Protein AF-A0ABD0PM56-F1 (afdb_monomer_lite)

Structure (mmCIF, N/CA/C/O backbone):
data_AF-A0ABD0PM56-F1
#
_entry.id   AF-A0ABD0PM56-F1
#
loop_
_atom_site.group_PDB
_atom_site.id
_atom_site.type_symbol
_atom_site.label_atom_id
_atom_site.label_alt_id
_atom_site.label_comp_id
_atom_site.label_asym_id
_atom_site.label_entity_id
_atom_site.label_seq_id
_atom_site.pdbx_PDB_ins_code
_atom_site.Cartn_x
_atom_site.Cartn_y
_atom_site.Cartn_z
_atom_site.occupancy
_atom_site.B_iso_or_equiv
_atom_site.auth_seq_id
_atom_site.auth_comp_id
_atom_site.auth_asym_id
_atom_site.auth_atom_id
_atom_site.pdbx_PDB_model_num
ATOM 1 N N . PHE A 1 1 ? 7.557 4.541 10.498 1.00 68.44 1 PHE A N 1
ATOM 2 C CA . PHE A 1 1 ? 7.189 4.125 9.132 1.00 68.44 1 PHE A CA 1
ATOM 3 C C . PHE A 1 1 ? 7.818 2.770 8.874 1.00 68.44 1 PHE A C 1
ATOM 5 O O . PHE A 1 1 ? 8.958 2.580 9.280 1.00 68.44 1 PHE A O 1
ATOM 12 N N . MET A 1 2 ? 7.067 1.826 8.311 1.00 84.44 2 MET A N 1
ATOM 13 C CA . MET A 1 2 ? 7.569 0.505 7.925 1.00 84.44 2 MET A CA 1
ATOM 14 C C . MET A 1 2 ? 7.619 0.472 6.400 1.00 84.44 2 MET A C 1
ATOM 16 O O . MET A 1 2 ? 6.603 0.760 5.772 1.00 84.44 2 MET A O 1
ATOM 20 N N . TYR A 1 3 ? 8.782 0.163 5.833 1.00 86.38 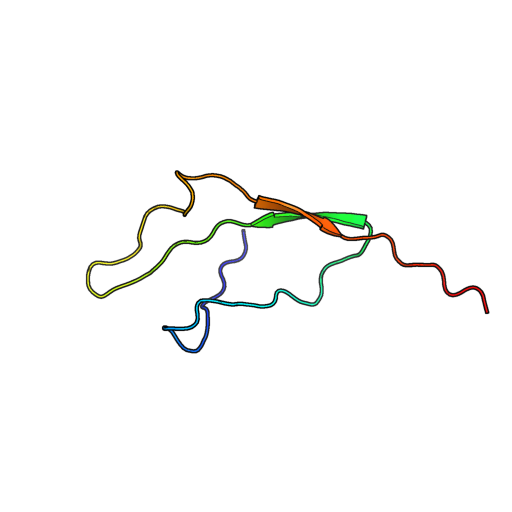3 TYR A N 1
ATOM 21 C CA . TYR A 1 3 ? 8.945 -0.070 4.399 1.00 86.38 3 TYR A CA 1
ATOM 22 C C . TYR A 1 3 ? 8.929 -1.570 4.147 1.00 86.38 3 TYR A C 1
ATOM 24 O O . TYR A 1 3 ? 9.468 -2.339 4.944 1.00 86.38 3 TYR A O 1
ATOM 32 N N . VAL A 1 4 ? 8.274 -1.976 3.068 1.00 91.62 4 VAL A N 1
ATOM 33 C CA . VAL A 1 4 ? 8.184 -3.374 2.666 1.00 91.62 4 VAL A CA 1
ATOM 34 C C . VAL A 1 4 ? 8.401 -3.444 1.168 1.00 91.62 4 VAL A C 1
ATOM 36 O O . VAL A 1 4 ? 7.662 -2.810 0.416 1.00 91.62 4 VAL A O 1
ATOM 39 N N . ASP A 1 5 ? 9.386 -4.235 0.753 1.00 93.19 5 ASP A N 1
ATOM 40 C CA . ASP A 1 5 ? 9.581 -4.553 -0.654 1.00 93.19 5 ASP A CA 1
ATOM 41 C C . ASP A 1 5 ? 8.472 -5.493 -1.131 1.00 93.19 5 ASP A C 1
ATOM 43 O O . ASP A 1 5 ? 8.150 -6.499 -0.491 1.00 93.19 5 ASP A O 1
ATOM 47 N N . VAL A 1 6 ? 7.886 -5.171 -2.281 1.0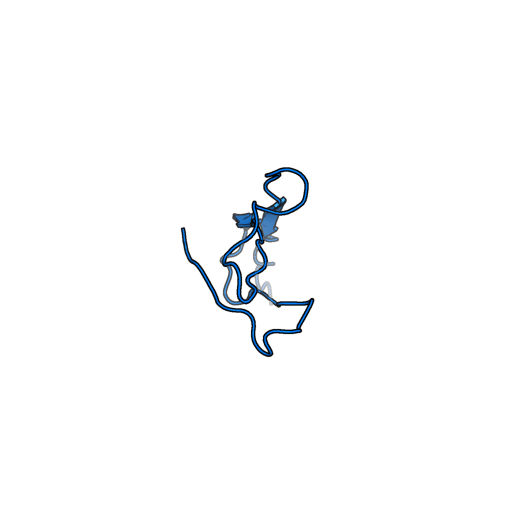0 93.81 6 VAL A N 1
ATOM 48 C CA . VAL A 1 6 ? 6.865 -6.006 -2.913 1.00 93.81 6 VAL A CA 1
ATOM 49 C C . VAL A 1 6 ? 7.552 -7.056 -3.786 1.00 93.81 6 VAL A C 1
ATOM 51 O O . VAL A 1 6 ? 8.368 -6.729 -4.647 1.00 93.81 6 VAL A O 1
ATOM 54 N N . PHE A 1 7 ? 7.198 -8.328 -3.584 1.00 92.62 7 PHE A N 1
ATOM 55 C CA . PHE A 1 7 ? 7.690 -9.442 -4.392 1.00 92.62 7 PHE A CA 1
ATOM 56 C C . PHE A 1 7 ? 6.532 -10.194 -5.075 1.00 92.62 7 PHE A C 1
ATOM 58 O O . PHE A 1 7 ? 5.537 -10.495 -4.410 1.00 92.62 7 PHE A O 1
ATOM 65 N N . PRO A 1 8 ? 6.658 -10.561 -6.367 1.00 95.00 8 PRO A N 1
ATOM 66 C CA . PRO A 1 8 ? 7.776 -10.251 -7.267 1.00 95.00 8 PRO A CA 1
ATOM 67 C C . PRO A 1 8 ? 7.889 -8.743 -7.573 1.00 95.00 8 PRO A C 1
ATOM 69 O O . PRO A 1 8 ? 6.888 -8.043 -7.452 1.00 95.00 8 PRO A O 1
ATOM 72 N N . PRO A 1 9 ? 9.059 -8.230 -8.011 1.00 90.69 9 PRO A N 1
ATOM 73 C CA . PRO A 1 9 ? 9.277 -6.787 -8.216 1.00 90.69 9 PRO A CA 1
ATOM 74 C C . PRO A 1 9 ? 8.339 -6.123 -9.235 1.00 90.69 9 PRO A C 1
ATOM 76 O O . PRO A 1 9 ? 8.237 -4.904 -9.290 1.00 90.69 9 PRO A O 1
ATOM 79 N N . THR A 1 10 ? 7.662 -6.919 -10.065 1.00 93.19 10 THR A N 1
ATOM 80 C CA . THR A 1 10 ? 6.676 -6.453 -11.050 1.00 93.19 10 THR A CA 1
ATOM 81 C C . THR A 1 10 ? 5.233 -6.548 -10.551 1.00 93.19 10 THR A C 1
ATOM 83 O O . THR A 1 10 ? 4.310 -6.274 -11.317 1.00 93.19 10 THR A O 1
ATOM 86 N N . ALA A 1 11 ? 5.001 -7.000 -9.316 1.00 96.12 11 ALA A N 1
ATOM 87 C CA . ALA A 1 11 ? 3.657 -7.104 -8.773 1.00 96.12 11 ALA A CA 1
ATOM 88 C C . ALA A 1 11 ? 3.059 -5.712 -8.550 1.00 96.12 11 ALA A C 1
ATOM 90 O O . ALA A 1 11 ? 3.674 -4.819 -7.976 1.00 96.12 11 ALA A O 1
ATOM 91 N N . THR A 1 12 ? 1.816 -5.558 -8.989 1.00 94.44 12 THR A N 1
ATOM 92 C CA . THR A 1 12 ? 1.020 -4.336 -8.821 1.00 94.44 12 THR A CA 1
ATOM 93 C C . THR A 1 12 ? 0.003 -4.458 -7.686 1.00 94.44 12 THR A C 1
ATOM 95 O O . THR A 1 12 ? -0.792 -3.549 -7.460 1.00 94.44 12 THR A O 1
ATOM 98 N N . VAL A 1 13 ? 0.018 -5.587 -6.968 1.00 94.25 13 VAL A N 1
ATOM 99 C CA . VAL A 1 13 ? -0.877 -5.890 -5.849 1.00 94.25 13 VAL A CA 1
ATOM 100 C C . VAL A 1 13 ? -0.049 -6.432 -4.690 1.00 94.25 13 VAL A C 1
ATOM 102 O O . VAL A 1 13 ? 0.740 -7.358 -4.865 1.00 94.25 13 VAL A O 1
ATOM 105 N N . TYR A 1 14 ? -0.274 -5.884 -3.498 1.00 94.19 14 TYR A N 1
ATOM 106 C CA . TYR A 1 14 ? 0.314 -6.357 -2.249 1.00 94.19 14 TYR A CA 1
ATOM 107 C C . TYR A 1 14 ? -0.763 -6.405 -1.162 1.00 94.19 14 TYR A C 1
ATOM 109 O O . TYR A 1 14 ? -1.520 -5.450 -0.991 1.00 94.19 14 TYR A O 1
ATOM 117 N N . THR A 1 15 ? -0.847 -7.519 -0.431 1.00 94.88 15 THR A N 1
ATOM 118 C CA . THR A 1 15 ? -1.815 -7.679 0.666 1.00 94.88 15 THR A CA 1
ATOM 119 C C . THR A 1 15 ? -1.127 -7.418 1.999 1.00 94.88 15 THR A C 1
ATOM 121 O O . THR A 1 15 ? -0.238 -8.166 2.398 1.00 94.88 15 THR A O 1
ATOM 124 N N . VAL A 1 16 ? -1.565 -6.382 2.715 1.00 94.12 16 VAL A N 1
ATOM 125 C CA . VAL A 1 16 ? -1.094 -6.101 4.078 1.00 94.12 16 VAL A CA 1
ATOM 126 C C . VAL A 1 16 ? -1.920 -6.917 5.074 1.00 94.12 16 VAL A C 1
ATOM 128 O O . VAL 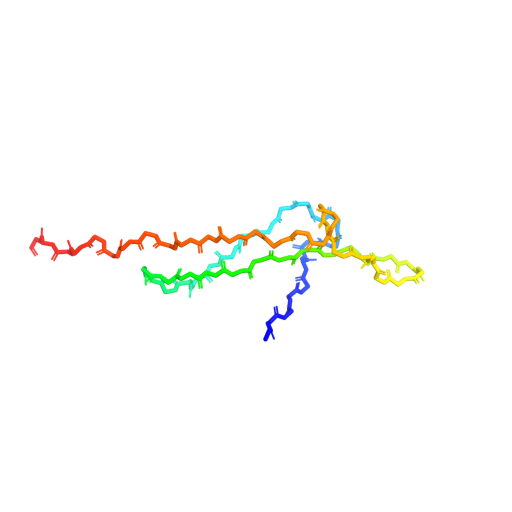A 1 16 ? -3.138 -6.769 5.151 1.00 94.12 16 VAL A O 1
ATOM 131 N N . THR A 1 17 ? -1.260 -7.771 5.853 1.00 93.69 17 THR A N 1
ATOM 132 C CA . THR A 1 17 ? -1.891 -8.644 6.857 1.00 93.69 17 THR A CA 1
ATOM 133 C C . THR A 1 17 ? -1.421 -8.313 8.274 1.00 93.69 17 THR A C 1
ATOM 135 O O . THR A 1 17 ? -0.462 -7.571 8.458 1.00 93.69 17 THR A O 1
ATOM 138 N N . GLY A 1 18 ? -2.070 -8.892 9.290 1.00 93.19 18 GLY A N 1
ATOM 139 C CA . GLY A 1 18 ? -1.647 -8.737 10.691 1.00 93.19 18 GLY A CA 1
ATOM 140 C C . GLY A 1 18 ? -1.945 -7.359 11.292 1.00 93.19 18 GLY A C 1
ATOM 141 O O . GLY A 1 18 ? -1.330 -6.972 12.280 1.00 93.19 18 GLY A O 1
ATOM 142 N N . LEU A 1 19 ? -2.872 -6.610 10.692 1.00 94.81 19 LEU A N 1
ATOM 143 C CA . LEU A 1 19 ? -3.305 -5.314 11.202 1.00 94.81 19 LEU A CA 1
ATOM 144 C C . LEU A 1 19 ? -4.208 -5.486 12.427 1.00 94.81 19 LEU A C 1
ATOM 146 O O . LEU A 1 19 ? -5.059 -6.378 12.473 1.00 94.81 19 LEU A O 1
ATOM 150 N N . ASN A 1 20 ? -4.053 -4.594 13.401 1.00 95.25 20 ASN A N 1
ATOM 151 C CA . ASN A 1 20 ? -4.912 -4.571 14.575 1.00 95.25 20 ASN A CA 1
ATOM 152 C C . ASN A 1 20 ? -6.314 -4.081 14.186 1.00 95.25 20 ASN A C 1
ATOM 154 O O . ASN A 1 20 ? -6.426 -3.170 13.362 1.00 95.25 20 ASN A O 1
ATOM 158 N N . PRO A 1 21 ? -7.385 -4.643 14.769 1.00 95.56 21 PRO A N 1
ATOM 159 C CA . PRO A 1 21 ? -8.744 -4.143 14.580 1.00 95.56 21 PRO A CA 1
ATOM 160 C C . PRO A 1 21 ? -8.912 -2.733 15.160 1.00 95.56 21 PRO A C 1
ATOM 162 O O . PRO A 1 21 ? -8.159 -2.323 16.047 1.00 95.56 21 PRO A O 1
ATOM 165 N N . SER A 1 22 ? -9.906 -1.993 14.661 1.00 95.25 22 SER A N 1
ATOM 166 C CA . SER A 1 22 ? -10.212 -0.611 15.075 1.00 95.25 22 SER A CA 1
ATOM 167 C C . SER A 1 22 ? -9.000 0.333 15.064 1.00 95.25 22 SER A C 1
ATOM 169 O O . SER A 1 22 ? -8.907 1.241 15.888 1.00 95.25 22 SER A O 1
ATOM 171 N N . THR A 1 23 ? -8.044 0.109 14.162 1.00 95.69 23 THR A N 1
ATOM 172 C CA . THR A 1 23 ? -6.794 0.873 14.089 1.00 95.69 23 THR A CA 1
ATOM 173 C C . THR A 1 23 ? -6.688 1.558 12.733 1.00 95.69 23 THR A C 1
ATOM 175 O O . THR A 1 23 ? -6.926 0.947 11.690 1.00 95.69 23 THR A O 1
ATOM 178 N N . THR A 1 24 ? -6.338 2.843 12.746 1.00 96.88 24 THR A N 1
ATOM 179 C CA . THR A 1 24 ? -6.103 3.623 11.528 1.00 96.88 24 THR A CA 1
ATOM 180 C C . THR A 1 24 ? -4.666 3.450 11.056 1.00 96.88 24 THR A C 1
ATOM 182 O O . THR A 1 24 ? -3.722 3.657 11.818 1.00 96.88 24 THR A O 1
ATOM 185 N N . TYR A 1 25 ? -4.514 3.123 9.777 1.00 96.25 25 TYR A N 1
ATOM 186 C CA . TYR A 1 25 ? -3.244 3.005 9.081 1.00 96.25 25 TYR A CA 1
ATOM 187 C C . TYR A 1 25 ? -3.195 3.967 7.899 1.00 96.25 25 TYR A C 1
ATOM 189 O O . TYR A 1 25 ? -4.208 4.255 7.264 1.00 96.25 25 TYR A O 1
ATOM 197 N N . ASN A 1 26 ? -1.989 4.442 7.609 1.00 96.38 26 ASN A N 1
ATOM 198 C CA . ASN A 1 26 ? -1.683 5.306 6.481 1.00 96.38 26 ASN A CA 1
ATOM 199 C C . ASN A 1 26 ? -0.744 4.554 5.542 1.00 96.38 26 ASN A C 1
ATOM 201 O O . ASN A 1 26 ? 0.300 4.070 5.984 1.00 96.38 26 ASN A O 1
ATOM 205 N N . PHE A 1 27 ? -1.111 4.476 4.269 1.00 95.44 27 PHE A N 1
ATOM 206 C CA . PHE A 1 27 ? -0.347 3.801 3.230 1.00 95.44 27 PHE A CA 1
ATOM 207 C C . PHE A 1 27 ? 0.064 4.788 2.143 1.00 95.44 27 PHE A C 1
ATOM 209 O O . PHE A 1 27 ? -0.698 5.673 1.752 1.00 95.44 27 PHE A O 1
ATOM 216 N N . SER A 1 28 ? 1.274 4.601 1.640 1.00 95.62 28 SER A N 1
ATOM 217 C CA . SER A 1 28 ? 1.839 5.314 0.502 1.00 95.62 28 SER A CA 1
ATOM 218 C C . SER A 1 28 ? 2.740 4.340 -0.250 1.00 95.62 28 SER A C 1
ATOM 220 O O . SER A 1 28 ? 3.383 3.495 0.371 1.00 95.62 28 SER A O 1
ATOM 222 N N . VAL A 1 29 ? 2.764 4.438 -1.577 1.00 95.00 29 VAL A N 1
ATOM 223 C CA . VAL A 1 29 ? 3.498 3.517 -2.455 1.00 95.00 29 VAL A CA 1
ATOM 224 C C . VAL A 1 29 ? 4.382 4.333 -3.388 1.00 95.00 29 VAL A C 1
ATOM 226 O O . VAL A 1 29 ? 3.930 5.338 -3.929 1.00 95.00 29 VAL A O 1
ATOM 229 N N . ASN A 1 30 ? 5.627 3.922 -3.575 1.00 95.38 30 ASN A N 1
ATOM 230 C CA . ASN A 1 30 ? 6.531 4.388 -4.622 1.00 95.38 30 ASN A CA 1
ATOM 231 C C . ASN A 1 30 ? 7.009 3.178 -5.441 1.00 95.38 30 ASN A C 1
ATOM 233 O O . ASN A 1 30 ? 6.867 2.031 -5.019 1.00 95.38 30 ASN A O 1
ATOM 237 N N . ALA A 1 31 ? 7.534 3.429 -6.635 1.00 95.06 31 ALA A N 1
ATOM 238 C CA . ALA A 1 31 ? 8.125 2.404 -7.488 1.00 95.06 31 ALA A CA 1
ATOM 239 C C . ALA A 1 31 ? 9.642 2.592 -7.554 1.00 95.06 31 ALA A C 1
ATOM 241 O O . ALA A 1 31 ? 10.128 3.715 -7.442 1.00 95.06 31 ALA A O 1
ATOM 242 N N . ILE A 1 32 ? 10.383 1.507 -7.777 1.00 93.88 32 ILE A N 1
ATOM 243 C CA . ILE A 1 32 ? 11.843 1.535 -7.915 1.00 93.88 32 ILE A CA 1
ATOM 244 C C . ILE A 1 32 ? 12.223 0.971 -9.285 1.00 93.88 32 ILE A C 1
ATOM 246 O O . ILE A 1 32 ? 11.710 -0.069 -9.699 1.00 93.88 32 ILE A O 1
ATOM 250 N N . ASN A 1 33 ? 13.124 1.647 -9.995 1.00 93.88 33 ASN A N 1
ATOM 251 C CA . ASN A 1 33 ? 13.763 1.135 -11.208 1.00 93.88 33 ASN A CA 1
ATOM 252 C C . ASN A 1 33 ? 15.288 1.357 -11.158 1.00 93.88 33 ASN A C 1
ATOM 254 O O . ASN A 1 33 ? 15.840 1.737 -10.128 1.00 93.88 33 ASN A O 1
ATOM 258 N N . THR A 1 34 ? 15.992 1.125 -12.270 1.00 96.00 34 THR A N 1
ATOM 259 C CA . THR A 1 34 ? 17.457 1.293 -12.344 1.00 96.00 34 THR A CA 1
ATOM 260 C C . THR A 1 34 ? 17.944 2.728 -12.111 1.00 96.00 34 THR A C 1
ATOM 262 O O . THR A 1 34 ? 19.128 2.919 -11.847 1.00 96.00 34 THR A O 1
ATOM 265 N N . MET A 1 35 ? 17.064 3.729 -12.196 1.00 96.94 35 MET A N 1
ATOM 266 C CA . MET A 1 35 ? 17.355 5.132 -11.881 1.00 96.94 35 MET A CA 1
ATOM 267 C C . MET A 1 35 ? 17.045 5.497 -10.419 1.00 96.94 35 MET A C 1
ATOM 269 O O . MET A 1 35 ? 17.393 6.597 -9.997 1.00 96.94 35 MET A O 1
ATOM 273 N N . GLY A 1 36 ? 16.425 4.597 -9.647 1.00 94.69 36 GLY A N 1
ATOM 274 C CA . GLY A 1 36 ? 16.083 4.794 -8.238 1.00 94.69 36 GLY A CA 1
ATOM 275 C C . GLY A 1 36 ? 14.579 4.796 -7.962 1.00 94.69 36 GLY A C 1
ATOM 276 O O . GLY A 1 36 ? 13.786 4.245 -8.727 1.00 94.69 36 GLY A O 1
ATOM 277 N N . GLU A 1 37 ? 14.203 5.388 -6.828 1.00 94.62 37 GLU A N 1
ATOM 278 C CA . GLU A 1 37 ? 12.818 5.472 -6.358 1.00 94.62 37 GLU A CA 1
ATOM 279 C C . GLU A 1 37 ? 12.050 6.630 -7.016 1.00 94.62 37 GLU A C 1
ATOM 281 O O . GLU A 1 37 ? 12.586 7.719 -7.232 1.00 94.62 37 GLU A O 1
ATOM 286 N N . SER A 1 38 ? 10.762 6.428 -7.284 1.00 95.69 38 SER A N 1
ATOM 287 C CA . SER A 1 38 ? 9.841 7.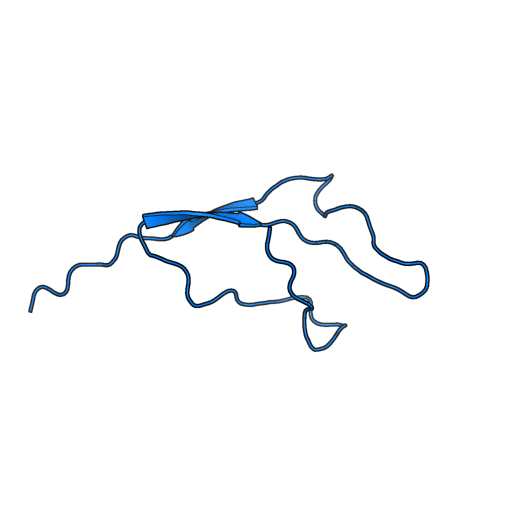498 -7.660 1.00 95.69 38 SER A CA 1
ATOM 288 C C . SER A 1 38 ? 9.395 8.316 -6.444 1.00 95.69 38 SER A C 1
ATOM 290 O O . SER A 1 38 ? 9.517 7.893 -5.294 1.00 95.69 38 SER A O 1
ATOM 292 N N . SER A 1 39 ? 8.750 9.458 -6.695 1.00 96.00 39 SER A N 1
ATOM 293 C CA . SER A 1 39 ? 7.867 10.066 -5.692 1.00 96.00 39 SER A CA 1
ATOM 294 C C . SER A 1 39 ? 6.720 9.116 -5.325 1.00 96.00 39 SER A C 1
ATOM 296 O O . SER A 1 39 ? 6.397 8.192 -6.081 1.00 96.00 39 SER A O 1
ATOM 298 N N . TYR A 1 40 ? 6.089 9.354 -4.173 1.00 95.75 40 TYR A N 1
ATOM 299 C CA . TYR A 1 40 ? 4.901 8.605 -3.777 1.00 95.75 40 TYR A CA 1
ATOM 300 C C . TYR A 1 40 ? 3.755 8.809 -4.774 1.00 95.75 40 TYR A C 1
ATOM 302 O O . TYR A 1 40 ? 3.561 9.905 -5.308 1.00 95.75 40 TYR A O 1
ATOM 310 N N . ALA A 1 41 ? 2.996 7.739 -4.996 1.00 94.62 41 ALA A N 1
ATOM 311 C CA . ALA A 1 41 ? 1.857 7.687 -5.895 1.00 94.62 41 ALA A CA 1
ATOM 312 C C . ALA A 1 41 ? 0.796 8.754 -5.571 1.00 94.62 41 ALA A C 1
ATOM 314 O O . ALA A 1 41 ? 0.777 9.359 -4.496 1.00 94.62 41 ALA A O 1
ATOM 315 N N . ASP A 1 42 ? -0.096 8.983 -6.537 1.00 93.56 42 ASP A N 1
ATOM 316 C CA . ASP A 1 42 ? -1.244 9.883 -6.406 1.00 93.56 42 ASP A CA 1
ATOM 317 C C . ASP A 1 42 ? -0.884 11.322 -5.987 1.00 93.56 42 ASP A C 1
ATOM 319 O O . ASP A 1 42 ? -1.636 11.969 -5.260 1.00 93.56 42 ASP A O 1
ATOM 323 N N . ASN A 1 43 ? 0.256 11.843 -6.463 1.00 94.12 43 ASN A N 1
ATOM 324 C CA . ASN A 1 43 ? 0.812 13.151 -6.084 1.00 94.12 43 ASN A CA 1
ATOM 325 C C . ASN A 1 43 ? 1.034 13.274 -4.568 1.00 94.12 43 ASN A C 1
ATOM 327 O O . ASN A 1 43 ? 0.566 14.225 -3.938 1.00 94.12 43 ASN A O 1
ATOM 331 N N . ASN A 1 44 ? 1.728 12.293 -3.983 1.00 93.19 44 ASN A N 1
ATOM 332 C CA . ASN A 1 44 ? 2.029 12.227 -2.551 1.00 93.19 44 ASN A CA 1
ATOM 333 C C . ASN A 1 44 ? 0.787 12.145 -1.647 1.00 93.19 44 ASN A C 1
ATOM 335 O O . ASN A 1 44 ? 0.849 12.515 -0.471 1.00 93.19 44 ASN A O 1
ATOM 339 N N . LYS A 1 45 ? -0.344 11.649 -2.163 1.00 91.81 45 LYS A N 1
ATOM 340 C CA . LYS A 1 45 ? -1.505 11.362 -1.317 1.00 91.81 45 LYS A CA 1
ATOM 341 C C . LYS A 1 45 ? -1.225 10.170 -0.406 1.00 91.81 45 LYS A C 1
ATOM 343 O O . LYS A 1 45 ? -0.523 9.228 -0.761 1.00 91.81 45 LYS A O 1
ATOM 348 N N . ILE A 1 46 ? -1.823 10.226 0.780 1.00 94.81 46 ILE A N 1
ATOM 349 C CA . ILE A 1 46 ? -1.804 9.145 1.762 1.00 94.81 46 ILE A CA 1
ATOM 350 C C . ILE A 1 46 ? -3.160 8.451 1.708 1.00 94.81 46 ILE A C 1
ATOM 352 O O . ILE A 1 46 ? -4.199 9.093 1.870 1.00 94.81 46 ILE A O 1
ATOM 356 N N . LEU A 1 47 ? -3.149 7.137 1.507 1.00 94.38 47 LEU A N 1
ATOM 357 C CA . LEU A 1 47 ? -4.337 6.309 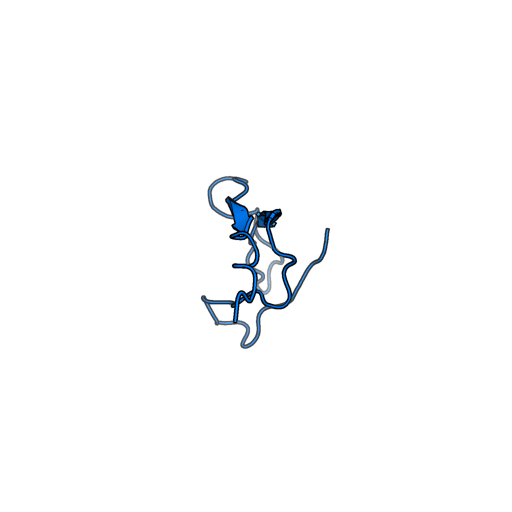1.643 1.00 94.38 47 LEU A CA 1
ATOM 358 C C . LEU A 1 47 ? -4.536 5.970 3.122 1.00 94.38 47 LEU A C 1
ATOM 360 O O . LEU A 1 47 ? -3.791 5.176 3.695 1.00 94.38 47 LEU A O 1
ATOM 364 N N . THR A 1 48 ? -5.550 6.569 3.739 1.00 96.38 48 THR A N 1
ATOM 365 C CA . THR A 1 48 ? -5.923 6.292 5.129 1.00 96.38 48 THR A CA 1
ATOM 366 C C . THR A 1 48 ? -7.009 5.223 5.185 1.00 96.38 48 THR A C 1
ATOM 368 O O . THR A 1 48 ? -8.067 5.372 4.576 1.00 96.38 48 THR A O 1
ATOM 371 N N . VAL A 1 49 ? -6.763 4.153 5.941 1.00 95.50 49 VAL A N 1
ATOM 372 C CA . VAL A 1 49 ? -7.701 3.040 6.137 1.00 95.50 49 VAL A CA 1
ATOM 373 C C . VAL A 1 49 ? -7.844 2.757 7.626 1.00 95.50 49 VAL A C 1
ATOM 375 O O . VAL A 1 49 ? -6.850 2.534 8.315 1.00 95.50 49 VAL A O 1
ATOM 378 N N . THR A 1 50 ? -9.078 2.711 8.122 1.00 96.19 50 THR A N 1
ATOM 379 C CA . THR A 1 50 ? -9.380 2.208 9.468 1.00 96.19 50 THR A CA 1
ATOM 380 C C . THR A 1 50 ? -9.877 0.777 9.351 1.00 96.19 50 THR A C 1
ATOM 382 O O . THR A 1 50 ? -10.864 0.509 8.665 1.00 96.19 50 THR A O 1
ATOM 385 N N . THR A 1 51 ? -9.181 -0.156 9.996 1.00 95.44 51 THR A N 1
ATOM 386 C CA . THR A 1 51 ? -9.617 -1.552 10.044 1.00 95.44 51 THR A CA 1
ATOM 387 C C . THR A 1 51 ? -10.942 -1.671 10.790 1.00 95.44 51 THR A C 1
ATOM 389 O O . THR A 1 51 ? -11.202 -0.954 11.760 1.00 95.44 51 THR A O 1
ATOM 392 N N . GLY A 1 52 ? -11.787 -2.606 10.348 1.00 91.44 52 GLY A N 1
ATOM 393 C CA . GLY A 1 52 ? -13.019 -2.928 11.060 1.00 91.44 52 GLY A CA 1
ATOM 394 C C . GLY A 1 52 ? -12.738 -3.362 12.501 1.00 91.44 52 GLY A C 1
ATOM 395 O O . GLY A 1 52 ? -11.665 -3.887 12.819 1.00 91.44 52 GLY A O 1
ATOM 396 N N . GLY A 1 53 ? -13.711 -3.143 13.384 1.00 84.62 53 GLY A N 1
ATOM 397 C CA . GLY A 1 53 ? -13.649 -3.696 14.731 1.00 84.62 53 GLY A CA 1
ATOM 398 C C . GLY A 1 53 ? -13.631 -5.222 14.691 1.00 84.62 53 GLY A C 1
ATOM 399 O O . GLY A 1 53 ? -14.184 -5.843 13.782 1.00 84.62 53 GLY A O 1
ATOM 400 N N . LYS A 1 54 ? -13.003 -5.845 15.692 1.00 71.88 54 LYS A N 1
ATOM 401 C CA . LYS A 1 54 ? -13.159 -7.284 15.898 1.00 71.88 54 LYS A CA 1
ATOM 402 C C . LYS A 1 54 ? -14.629 -7.509 16.226 1.00 71.88 54 LYS A C 1
ATOM 404 O O . LYS A 1 54 ? -15.083 -7.067 17.279 1.00 71.88 54 LYS A O 1
ATOM 409 N N . PHE A 1 55 ? -15.372 -8.158 15.334 1.00 66.00 55 PHE A N 1
ATOM 410 C CA . PHE A 1 55 ? -16.689 -8.663 15.697 1.00 66.00 55 PHE A CA 1
ATOM 411 C C . PHE A 1 55 ? -16.472 -9.589 16.893 1.00 66.00 55 PHE A C 1
ATOM 413 O O . PHE A 1 55 ? -15.736 -10.574 16.795 1.00 66.00 55 PHE A O 1
ATOM 420 N N . GLY A 1 56 ? -16.987 -9.188 18.056 1.00 56.25 56 GLY A N 1
ATOM 421 C CA . GLY A 1 56 ? -16.874 -9.979 19.269 1.00 56.25 56 GLY A CA 1
ATOM 422 C C . GLY A 1 56 ? -17.416 -11.370 18.978 1.00 56.25 56 GLY A C 1
ATOM 423 O O . GLY A 1 56 ? -18.524 -11.509 18.467 1.00 56.25 56 GLY A O 1
ATOM 424 N N . SER A 1 57 ? -16.621 -12.395 19.270 1.00 55.81 57 SER A N 1
ATOM 425 C CA . SER A 1 57 ? -17.094 -13.770 19.330 1.00 55.81 57 SER A CA 1
ATOM 426 C C . SER A 1 57 ? -18.111 -13.860 20.468 1.00 55.81 57 SER A C 1
ATOM 428 O O . SER A 1 57 ? -17.743 -14.100 21.613 1.00 55.81 57 SER A O 1
ATOM 430 N N . SER A 1 58 ? -19.373 -13.565 20.170 1.00 53.62 58 SER A N 1
ATOM 431 C CA . SER A 1 58 ? -20.507 -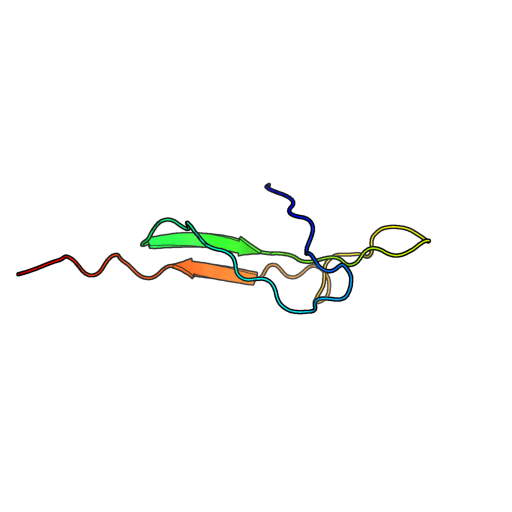14.019 20.966 1.00 53.62 58 SER A CA 1
ATOM 432 C C . SER A 1 58 ? -20.995 -15.320 20.351 1.00 53.62 58 SER A C 1
ATOM 434 O O . SER A 1 58 ? -21.844 -15.301 19.463 1.00 53.62 58 SER A O 1
ATOM 436 N N . LEU A 1 59 ? -20.397 -16.421 20.803 1.00 41.84 59 LEU A N 1
ATOM 437 C CA . LEU A 1 59 ? -21.014 -17.740 20.912 1.00 41.84 59 LEU A CA 1
ATOM 438 C C . LEU A 1 59 ? -20.535 -18.357 22.225 1.00 41.84 59 LEU A C 1
ATOM 440 O O . LEU A 1 59 ? -19.316 -18.247 22.492 1.00 41.84 59 LEU A O 1
#

Radius of gyration: 15.13 Å; chains: 1; bounding box: 38×31×33 Å

Secondary structure (DSSP, 8-state):
------SSTT-S------PPTT-EEEE----EETTEEPPPHHHH--EEEEPPP------

pLDDT: mean 89.93, std 12.03, range [41.84, 96.94]

Sequence (59 aa):
FMYVDVFPPTATVYTVTGLNPSTTYNFSVNAINTMGESSYADNNKILTVTTGGKFGSSL

Organism: Cirrhinus mrigala (NCBI:txid683832)

InterPro domains:
  IPR003961 Fibronectin type III [PF00041] (11-40)
  IPR003961 Fibronectin type III [PS50853] (1-54)
  IPR003961 Fibronectin type III [cd00063] (4-48)
  IPR013783 Immunoglobulin-like fold [G3DSA:2.60.40.10] (1-55)
  IPR036116 Fibronectin type III superfamily [SSF49265] (4-46)

Foldseek 3Di:
DDDDQDPPLPDPDDDDDDDDAQDKDWDWDWHADPVGIDATPPNNDIDIDHHHHDPDPPD